Protein AF-A0A485JDL1-F1 (afdb_monomer)

Structure (mmCIF, N/CA/C/O backbone):
data_AF-A0A485JDL1-F1
#
_entry.id   AF-A0A485JDL1-F1
#
loop_
_atom_site.group_PDB
_atom_site.id
_atom_site.type_symbol
_atom_site.label_atom_id
_atom_site.label_alt_id
_atom_site.label_comp_id
_atom_site.label_asym_id
_atom_site.label_entity_id
_atom_site.label_seq_id
_atom_site.pdbx_PDB_ins_code
_atom_site.Cartn_x
_atom_site.Cartn_y
_atom_site.Cartn_z
_atom_site.occupancy
_atom_site.B_iso_or_equiv
_atom_site.auth_seq_id
_atom_site.auth_comp_id
_atom_site.auth_asym_id
_atom_site.auth_atom_id
_atom_site.pdbx_PDB_model_num
ATOM 1 N N . MET A 1 1 ? -6.523 -20.777 6.971 1.00 96.50 1 MET A N 1
ATOM 2 C CA . MET A 1 1 ? -6.185 -19.867 5.847 1.00 96.50 1 MET A CA 1
ATOM 3 C C . MET A 1 1 ? -6.552 -18.423 6.177 1.00 96.50 1 MET A C 1
ATOM 5 O O . MET A 1 1 ? -5.654 -17.595 6.167 1.00 96.50 1 MET A O 1
ATOM 9 N N . GLN A 1 2 ? -7.811 -18.127 6.524 1.00 98.62 2 GLN A N 1
ATOM 10 C CA . GLN A 1 2 ? -8.287 -16.767 6.831 1.00 98.62 2 GLN A CA 1
ATOM 11 C C . GLN A 1 2 ? -7.447 -16.027 7.884 1.00 98.62 2 GLN A C 1
ATOM 13 O O . GLN A 1 2 ? -6.916 -14.959 7.592 1.00 98.62 2 GLN A O 1
ATOM 18 N N . ASP A 1 3 ? -7.266 -16.605 9.072 1.00 98.44 3 ASP A N 1
ATOM 19 C CA . ASP A 1 3 ? -6.585 -15.910 10.177 1.00 98.44 3 ASP A CA 1
ATOM 20 C C . ASP A 1 3 ? -5.122 -15.589 9.866 1.00 98.44 3 ASP A C 1
ATOM 22 O O . ASP A 1 3 ? -4.606 -14.543 10.256 1.00 98.44 3 ASP A O 1
ATOM 26 N N . ALA A 1 4 ? -4.459 -16.461 9.102 1.00 98.62 4 ALA A N 1
ATOM 27 C CA . ALA A 1 4 ? -3.092 -16.231 8.655 1.00 98.62 4 ALA A CA 1
ATOM 28 C C . ALA A 1 4 ? -3.009 -15.010 7.723 1.00 98.62 4 ALA A C 1
ATOM 30 O O . ALA A 1 4 ? -2.128 -14.170 7.898 1.00 98.62 4 ALA A O 1
ATOM 31 N N . VAL A 1 5 ? -3.953 -14.868 6.784 1.00 98.62 5 VAL A N 1
ATOM 32 C CA . VAL A 1 5 ? -4.041 -13.684 5.912 1.00 98.62 5 VAL A CA 1
ATOM 33 C C . VAL A 1 5 ? -4.357 -12.438 6.736 1.00 98.62 5 VAL A C 1
ATOM 35 O O . VAL A 1 5 ? -3.678 -11.423 6.593 1.00 98.62 5 VAL A O 1
ATOM 38 N N . LEU A 1 6 ? -5.330 -12.518 7.648 1.00 98.31 6 LEU A N 1
ATOM 39 C CA . LEU A 1 6 ? -5.715 -11.386 8.491 1.00 98.31 6 LEU A CA 1
ATOM 40 C C . LEU A 1 6 ? -4.549 -10.899 9.360 1.00 98.31 6 LEU A C 1
ATOM 42 O O . LEU A 1 6 ? -4.359 -9.694 9.520 1.00 98.31 6 LEU A O 1
ATOM 46 N N . ASN A 1 7 ? -3.723 -11.818 9.864 1.00 98.44 7 ASN A N 1
ATOM 47 C CA . ASN A 1 7 ? -2.538 -11.463 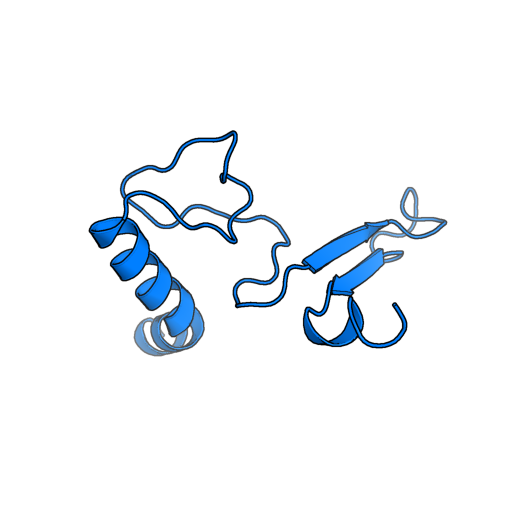10.634 1.00 98.44 7 ASN A CA 1
ATOM 48 C C . ASN A 1 7 ? -1.496 -10.7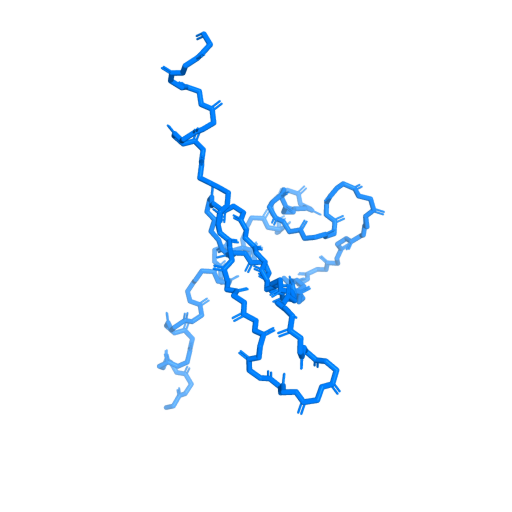05 9.792 1.00 98.44 7 ASN A C 1
ATOM 50 O O . ASN A 1 7 ? -0.925 -9.729 10.279 1.00 98.44 7 ASN A O 1
ATOM 54 N N . LEU A 1 8 ? -1.281 -11.085 8.525 1.00 98.44 8 LEU A N 1
ATOM 55 C CA . LEU A 1 8 ? -0.422 -10.320 7.606 1.00 98.44 8 LEU A CA 1
ATOM 56 C C . LEU A 1 8 ? -1.028 -8.948 7.260 1.00 98.44 8 LEU A C 1
ATOM 58 O O . LEU A 1 8 ? -0.304 -7.972 7.074 1.00 98.44 8 LEU A O 1
ATOM 62 N N . CYS A 1 9 ? -2.357 -8.840 7.255 1.00 98.44 9 CYS A N 1
ATOM 63 C CA . CYS A 1 9 ? -3.089 -7.591 7.051 1.00 98.44 9 CYS A CA 1
ATOM 64 C C . CYS A 1 9 ? -3.280 -6.752 8.329 1.00 9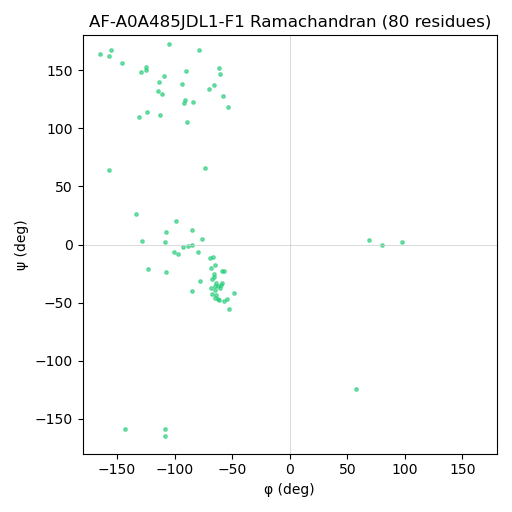8.44 9 CYS A C 1
ATOM 66 O O . CYS A 1 9 ? -4.037 -5.782 8.301 1.00 98.44 9 CYS A O 1
ATOM 68 N N . ARG A 1 10 ? -2.586 -7.049 9.439 1.00 98.56 10 ARG A N 1
ATOM 69 C CA . ARG A 1 10 ? -2.713 -6.319 10.719 1.00 98.56 10 ARG A CA 1
ATOM 70 C C . ARG A 1 10 ? -2.644 -4.796 10.568 1.00 98.56 10 ARG A C 1
ATOM 72 O O . ARG A 1 10 ? -3.428 -4.078 11.183 1.00 98.56 10 ARG A O 1
ATOM 79 N N . VAL A 1 11 ? -1.732 -4.291 9.735 1.00 98.19 11 VAL A N 1
ATOM 80 C CA . VAL A 1 11 ? -1.587 -2.844 9.490 1.00 98.19 11 VAL A CA 1
ATOM 81 C C . VAL A 1 11 ? -2.797 -2.233 8.781 1.00 98.19 11 VAL A C 1
ATOM 83 O O . VAL A 1 11 ? -3.078 -1.058 8.972 1.00 98.19 11 VAL A O 1
ATOM 86 N N . LYS A 1 12 ? -3.564 -3.023 8.025 1.00 98.56 12 LYS A N 1
ATOM 87 C CA . LYS A 1 12 ? -4.816 -2.573 7.405 1.00 98.56 12 LYS A CA 1
ATOM 88 C C . LYS A 1 12 ? -5.963 -2.526 8.403 1.00 98.56 12 LYS A C 1
ATOM 90 O O . LYS A 1 12 ? -6.783 -1.625 8.318 1.00 98.56 12 LYS A O 1
ATOM 95 N N . LEU A 1 13 ? -5.965 -3.399 9.411 1.00 98.62 13 LEU A N 1
ATOM 96 C CA . LEU A 1 13 ? -6.903 -3.270 10.528 1.00 98.62 13 LEU A CA 1
ATOM 97 C C . LEU A 1 13 ? -6.592 -2.037 11.399 1.00 98.62 13 LEU A C 1
ATOM 99 O O . LEU A 1 13 ? -7.514 -1.348 11.824 1.00 98.62 13 LEU A O 1
ATOM 103 N N . ARG A 1 14 ? -5.306 -1.712 11.609 1.00 98.69 14 ARG A N 1
ATOM 104 C CA . ARG A 1 14 ? -4.885 -0.429 12.212 1.00 98.69 14 ARG A CA 1
ATOM 105 C C . ARG A 1 14 ? -5.425 0.756 11.407 1.00 98.69 14 ARG A C 1
ATOM 107 O O . ARG A 1 14 ? -5.962 1.693 11.990 1.00 98.69 14 ARG A O 1
ATOM 114 N N . ASP A 1 15 ? -5.256 0.724 10.088 1.00 98.56 15 ASP A N 1
ATOM 115 C CA . ASP A 1 15 ? -5.701 1.808 9.210 1.00 98.56 15 ASP A CA 1
ATOM 116 C C . ASP A 1 15 ? -7.225 1.943 9.210 1.00 98.56 15 ASP A C 1
ATOM 118 O O . ASP A 1 15 ? -7.717 3.063 9.222 1.00 98.56 15 ASP A O 1
ATOM 122 N N . GLN A 1 16 ? -7.970 0.835 9.299 1.00 98.81 16 GLN A N 1
ATOM 123 C CA . GLN A 1 16 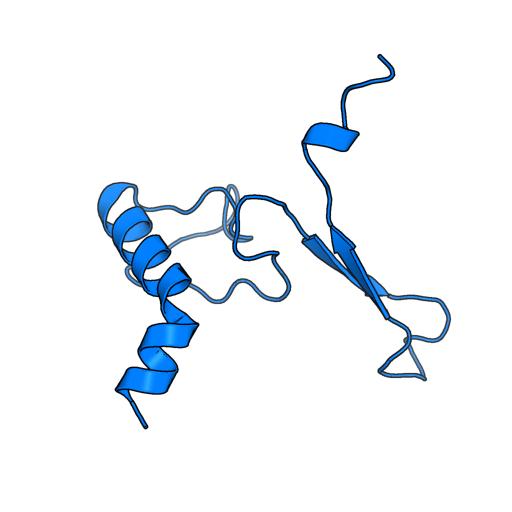? -9.429 0.879 9.400 1.00 98.81 16 GLN A CA 1
ATOM 124 C C . GLN A 1 16 ? -9.873 1.615 10.666 1.00 98.81 16 GLN A C 1
ATOM 126 O O . GLN A 1 16 ? -10.651 2.551 10.578 1.00 98.81 16 GLN A O 1
ATOM 131 N N . GLN A 1 17 ? -9.291 1.296 11.826 1.00 98.81 17 GLN A N 1
ATOM 132 C CA . GLN A 1 17 ? -9.624 1.994 13.076 1.00 98.81 17 GLN A CA 1
ATOM 133 C C . GLN A 1 17 ? -9.280 3.492 13.032 1.00 98.81 17 GLN A C 1
ATOM 135 O O . GLN A 1 17 ? -9.980 4.316 13.620 1.00 98.81 17 GLN A O 1
ATOM 140 N N . ARG A 1 18 ? -8.182 3.863 12.357 1.00 98.62 18 ARG A N 1
ATOM 141 C CA . ARG A 1 18 ? -7.810 5.273 12.153 1.00 98.62 18 ARG A CA 1
ATOM 142 C C . ARG A 1 18 ? -8.796 5.978 11.230 1.00 98.62 18 ARG A C 1
ATOM 144 O O . ARG A 1 18 ? -9.190 7.099 11.538 1.00 98.62 18 ARG A O 1
ATOM 151 N N . LEU A 1 19 ? -9.202 5.317 10.149 1.00 98.62 19 LEU A N 1
ATOM 152 C CA . LEU A 1 19 ? -10.189 5.826 9.208 1.00 98.62 19 LEU A CA 1
ATOM 153 C C . LEU A 1 19 ? -11.547 6.022 9.891 1.00 98.62 19 LEU A C 1
ATOM 155 O O . LEU A 1 19 ? -12.100 7.111 9.794 1.00 98.62 19 LEU A O 1
ATOM 159 N N . ASP A 1 20 ? -12.016 5.044 10.668 1.00 98.75 20 ASP A N 1
ATOM 160 C CA . ASP A 1 20 ? -13.270 5.135 11.431 1.00 98.75 20 ASP A CA 1
ATOM 161 C C . ASP A 1 20 ? -13.260 6.318 12.416 1.00 98.75 20 ASP A C 1
ATOM 163 O O . ASP A 1 20 ? -14.290 6.935 12.680 1.00 98.75 20 ASP A O 1
ATOM 167 N N . LYS A 1 21 ? -12.087 6.645 12.976 1.00 98.62 21 LYS A N 1
ATOM 168 C CA . LYS A 1 21 ? -11.926 7.715 13.969 1.00 98.62 21 LYS A CA 1
ATOM 169 C C . LYS A 1 21 ? -11.750 9.108 13.358 1.00 98.62 21 LYS A C 1
ATOM 171 O O . LYS A 1 21 ? -12.224 10.077 13.944 1.00 98.62 21 LYS A O 1
ATOM 176 N N . LEU A 1 22 ? -10.995 9.226 12.267 1.00 98.44 22 LEU A N 1
ATOM 177 C CA . LEU A 1 22 ? -10.568 10.515 11.705 1.00 98.44 22 LEU A CA 1
ATOM 178 C C . LEU A 1 22 ? -11.290 10.875 10.403 1.00 98.44 22 LEU A C 1
ATOM 180 O O . LEU A 1 22 ? -11.353 12.048 10.052 1.00 98.44 22 LEU A O 1
ATOM 184 N N . GLY A 1 23 ? -11.809 9.886 9.675 1.00 98.38 23 GLY A N 1
ATOM 185 C CA . GLY A 1 23 ? -12.399 10.051 8.345 1.00 98.38 23 GLY A CA 1
ATOM 186 C C . GLY A 1 23 ? -11.381 10.142 7.200 1.00 98.38 23 GLY A C 1
ATOM 187 O O . GLY A 1 23 ? -11.779 10.271 6.046 1.00 98.38 23 GLY A O 1
ATOM 188 N N . TYR A 1 24 ? -10.076 10.068 7.483 1.00 98.31 24 TYR A N 1
ATOM 189 C CA . TYR A 1 24 ? -9.008 10.105 6.477 1.00 98.31 24 TYR A CA 1
ATOM 190 C C . TYR A 1 24 ? -7.721 9.419 6.967 1.00 98.31 24 TYR A C 1
ATOM 192 O O . TYR A 1 24 ? -7.564 9.124 8.154 1.00 98.31 24 TYR A O 1
ATOM 200 N N . LEU A 1 25 ? -6.784 9.170 6.044 1.00 98.38 25 LE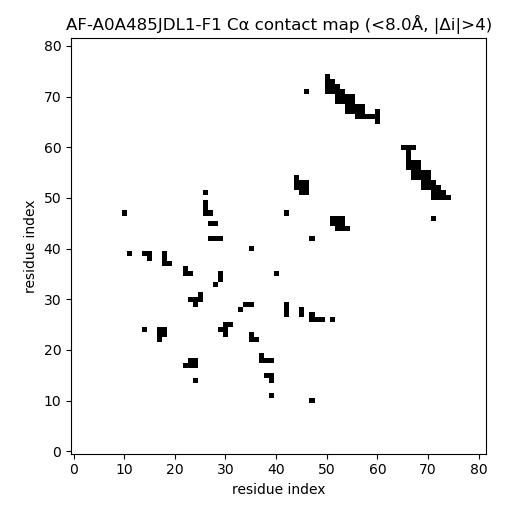U A N 1
ATOM 201 C CA . LEU A 1 25 ? -5.451 8.619 6.317 1.00 98.38 25 LEU A CA 1
ATOM 202 C C . LEU A 1 25 ? -4.390 9.485 5.618 1.00 98.38 25 LEU A C 1
ATOM 204 O O . LEU A 1 25 ? -4.302 9.482 4.394 1.00 98.38 25 LEU A O 1
ATOM 208 N N . GLU A 1 26 ? -3.600 10.235 6.386 1.00 97.25 26 GLU A N 1
ATOM 209 C CA . GLU A 1 26 ? -2.661 11.251 5.866 1.00 97.25 26 GLU A CA 1
ATOM 210 C C . GLU A 1 26 ? -1.604 10.694 4.914 1.00 97.25 26 GLU A C 1
ATOM 212 O O . GLU A 1 26 ? -1.209 11.356 3.959 1.00 97.25 26 GLU A O 1
ATOM 217 N N . GLU A 1 27 ? -1.147 9.468 5.157 1.00 96.44 27 GLU A N 1
ATOM 218 C CA . GLU A 1 27 ? -0.105 8.830 4.359 1.00 96.44 27 GLU A CA 1
ATOM 219 C C . GLU A 1 27 ? -0.632 8.129 3.094 1.00 96.44 27 GLU A C 1
ATOM 221 O O . GLU A 1 27 ? 0.145 7.525 2.350 1.00 96.44 27 GLU A O 1
ATOM 226 N N . TYR A 1 28 ? -1.948 8.159 2.856 1.00 98.12 28 TYR A N 1
ATOM 227 C CA . TYR A 1 28 ? -2.569 7.518 1.698 1.00 98.12 28 TYR A CA 1
ATOM 228 C C . TYR A 1 28 ? -2.645 8.466 0.491 1.00 98.12 28 TYR A C 1
ATOM 230 O O . TYR A 1 28 ? -2.854 9.664 0.669 1.00 98.12 28 TYR A O 1
ATOM 238 N N . PRO A 1 29 ? -2.576 7.949 -0.755 1.00 97.62 29 PRO A N 1
ATOM 239 C CA . PRO A 1 29 ? -2.616 8.779 -1.967 1.00 97.62 29 PRO A CA 1
ATOM 240 C C . PRO A 1 29 ? -3.871 9.646 -2.123 1.00 97.62 29 PRO A C 1
ATOM 242 O O . PRO A 1 29 ? -3.860 10.629 -2.858 1.00 97.62 29 PRO A O 1
ATOM 245 N N . GLN A 1 30 ? -4.971 9.259 -1.475 1.00 97.94 30 GLN A N 1
ATOM 246 C CA . GLN A 1 30 ? -6.217 10.015 -1.458 1.00 97.94 30 GLN A CA 1
ATOM 247 C C . GLN A 1 30 ? -6.091 11.325 -0.669 1.00 97.94 30 GLN A C 1
ATOM 249 O O . GLN A 1 30 ? -6.894 12.223 -0.878 1.00 97.94 30 GLN A O 1
ATOM 254 N N . TYR A 1 31 ? -5.116 11.478 0.225 1.00 97.38 31 TYR A N 1
ATOM 255 C CA . TYR A 1 31 ? -4.928 12.712 0.981 1.00 97.38 31 TYR A CA 1
ATOM 256 C C . TYR A 1 31 ? -3.919 13.648 0.280 1.00 97.38 31 TYR A C 1
ATOM 258 O O . TYR A 1 31 ? -2.891 13.172 -0.202 1.00 97.38 31 TYR A O 1
ATOM 266 N N . PRO A 1 32 ? -4.152 14.977 0.207 1.00 97.38 32 PRO A N 1
ATOM 267 C CA . PRO A 1 32 ? -5.342 15.712 0.653 1.00 97.38 32 PRO A CA 1
ATOM 268 C C . PRO A 1 32 ? -6.408 15.916 -0.445 1.00 97.38 32 PRO A C 1
ATOM 270 O O . PRO A 1 32 ? -7.442 16.518 -0.181 1.00 97.38 32 PRO A O 1
ATOM 273 N N . ASN A 1 33 ? -6.157 15.472 -1.681 1.00 97.81 33 ASN A N 1
ATOM 274 C CA . ASN A 1 33 ? -6.919 15.918 -2.862 1.00 97.81 33 ASN A CA 1
ATOM 275 C C . ASN A 1 33 ? -8.008 14.943 -3.346 1.00 97.81 33 ASN A C 1
ATOM 277 O O . ASN A 1 33 ? -8.726 15.238 -4.298 1.00 97.81 33 ASN A O 1
ATOM 281 N N . GLY A 1 34 ? -8.083 13.756 -2.758 1.00 97.06 34 GLY A N 1
ATOM 282 C CA . GLY A 1 34 ? -9.052 12.710 -3.065 1.00 97.06 34 GLY A CA 1
ATOM 283 C C . GLY A 1 34 ? -10.091 12.546 -1.959 1.00 97.06 34 GLY A C 1
ATOM 284 O O . GLY A 1 34 ? -10.249 13.394 -1.085 1.00 97.06 34 GLY A O 1
ATOM 285 N N . THR A 1 35 ? -10.817 11.430 -2.004 1.00 98.00 35 THR A N 1
ATOM 286 C CA . THR A 1 35 ? -11.886 11.121 -1.050 1.00 98.00 35 THR A CA 1
ATOM 287 C C . THR A 1 35 ? -11.660 9.776 -0.374 1.00 98.00 35 THR A C 1
ATOM 289 O O . THR A 1 35 ? -11.085 8.848 -0.950 1.00 98.00 35 THR A O 1
ATOM 292 N N . PHE A 1 36 ? -12.143 9.675 0.861 1.00 98.56 36 PHE A N 1
ATOM 293 C CA . PHE A 1 36 ? -12.209 8.437 1.624 1.00 98.56 36 PHE A CA 1
ATOM 294 C C . PHE A 1 36 ? -13.670 7.995 1.749 1.00 98.56 36 PHE A C 1
ATOM 296 O O . PHE A 1 36 ? -14.570 8.830 1.817 1.00 98.56 36 PHE A O 1
ATOM 303 N N . GLY A 1 37 ? -13.892 6.682 1.733 1.00 98.12 37 GLY A N 1
ATOM 304 C CA . GLY A 1 37 ? -15.169 6.071 2.107 1.00 98.12 37 GLY A CA 1
ATOM 305 C C . GLY A 1 37 ? -15.047 5.356 3.450 1.00 98.12 37 GLY A C 1
ATOM 306 O O . GLY A 1 37 ? -14.104 5.602 4.197 1.00 98.12 37 GLY A O 1
ATOM 307 N N . ASP A 1 38 ? -15.944 4.407 3.709 1.00 98.50 38 ASP A N 1
ATOM 308 C CA . ASP A 1 38 ? -16.033 3.725 5.012 1.00 98.50 38 ASP A CA 1
ATOM 309 C C . ASP A 1 38 ? -14.992 2.607 5.214 1.00 98.50 38 ASP A C 1
ATOM 311 O O . ASP A 1 38 ? -14.897 2.025 6.289 1.00 98.50 38 ASP A O 1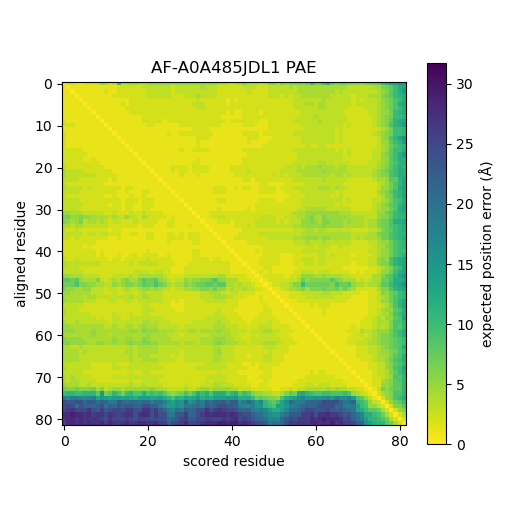
ATOM 315 N N . ALA A 1 39 ? -14.214 2.260 4.185 1.00 98.69 39 ALA A N 1
ATOM 316 C CA . ALA A 1 39 ? -13.231 1.179 4.237 1.00 98.69 39 ALA A CA 1
ATOM 317 C C . ALA A 1 39 ? -11.857 1.635 3.743 1.00 98.69 39 ALA A C 1
ATOM 319 O O . ALA A 1 39 ? -11.762 2.470 2.838 1.00 98.69 39 ALA A O 1
ATOM 320 N N . VAL A 1 40 ? -10.790 1.043 4.296 1.00 98.56 40 VAL A N 1
ATOM 321 C CA . VAL A 1 40 ? -9.405 1.337 3.885 1.00 98.56 40 VAL A CA 1
ATOM 322 C C . VAL A 1 40 ? -9.254 1.163 2.367 1.00 98.56 40 VAL A C 1
ATOM 324 O O . VAL A 1 40 ? -9.429 0.050 1.854 1.00 98.56 40 VAL A O 1
ATOM 327 N N . PRO A 1 41 ? -8.910 2.228 1.618 1.00 98.38 41 PRO A N 1
ATOM 328 C CA . PRO A 1 41 ? -8.857 2.154 0.168 1.00 98.38 41 PRO A CA 1
ATOM 329 C C . PRO A 1 41 ? -7.565 1.484 -0.318 1.00 98.38 41 PRO A C 1
ATOM 331 O O . PRO A 1 41 ? -6.585 1.310 0.409 1.00 98.38 41 PRO A O 1
ATOM 334 N N . ARG A 1 42 ? -7.527 1.134 -1.607 1.00 98.38 42 ARG A N 1
ATOM 335 C CA . ARG A 1 42 ? -6.280 0.717 -2.264 1.00 98.38 42 ARG A CA 1
ATOM 336 C C . ARG A 1 42 ? -5.347 1.925 -2.406 1.00 98.38 42 ARG A C 1
ATOM 338 O O . ARG A 1 42 ? -5.778 2.983 -2.856 1.00 98.38 42 ARG A O 1
ATOM 345 N N . GLY A 1 43 ? -4.072 1.744 -2.059 1.00 97.25 43 GLY A N 1
ATOM 346 C CA . GLY A 1 43 ? -3.048 2.802 -2.069 1.00 97.25 43 GLY A CA 1
ATOM 347 C C . GLY A 1 43 ? -2.014 2.694 -3.196 1.00 97.25 43 GLY A C 1
ATOM 348 O O . GLY A 1 43 ? -0.989 3.367 -3.143 1.00 97.25 43 GLY A O 1
ATOM 349 N N . GLY A 1 44 ? -2.229 1.822 -4.185 1.00 97.19 44 GLY A N 1
ATOM 350 C CA . GLY A 1 44 ? -1.229 1.554 -5.222 1.00 97.19 44 GLY A CA 1
ATOM 351 C C . GLY A 1 44 ? 0.089 1.067 -4.614 1.00 97.19 44 GLY A C 1
ATO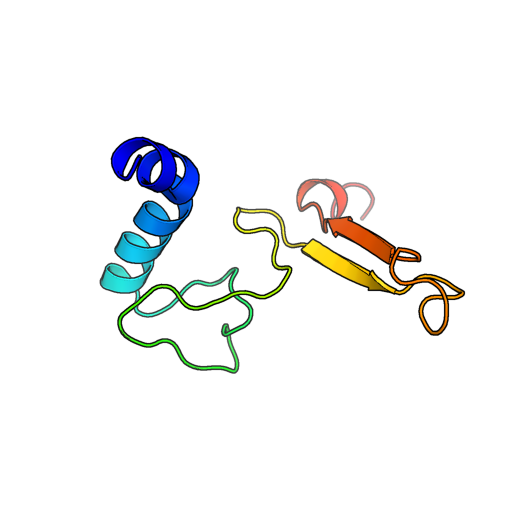M 352 O O . GLY A 1 44 ? 0.089 0.101 -3.854 1.00 97.19 44 GLY A O 1
ATOM 353 N N . ASN A 1 45 ? 1.184 1.764 -4.921 1.00 98.00 45 ASN A N 1
ATOM 354 C CA . ASN A 1 45 ? 2.537 1.423 -4.472 1.00 98.00 45 ASN A CA 1
ATOM 355 C C . ASN A 1 45 ? 3.006 2.241 -3.255 1.00 98.00 45 ASN A C 1
ATOM 357 O O . ASN A 1 45 ? 4.208 2.359 -3.039 1.00 98.00 45 ASN A O 1
ATOM 361 N N . ALA A 1 46 ? 2.085 2.835 -2.487 1.00 96.94 46 ALA A N 1
ATOM 362 C CA . ALA A 1 46 ? 2.425 3.582 -1.278 1.00 96.94 46 ALA A CA 1
ATOM 363 C C . ALA A 1 46 ? 3.105 2.692 -0.219 1.00 96.94 46 ALA A C 1
ATOM 365 O O . ALA A 1 46 ? 2.802 1.504 -0.098 1.00 96.94 46 ALA A O 1
ATOM 366 N N . GLY A 1 47 ? 3.951 3.290 0.626 1.00 93.75 47 GLY A N 1
ATOM 367 C CA . GLY A 1 47 ? 4.751 2.570 1.630 1.00 93.75 47 GLY A CA 1
ATOM 368 C C . GLY A 1 47 ? 3.990 1.857 2.746 1.00 93.75 47 GLY A C 1
ATOM 369 O O . GLY A 1 47 ? 4.556 0.982 3.395 1.00 93.75 47 GLY A O 1
ATOM 370 N N . GLY A 1 48 ? 2.718 2.191 2.986 1.00 89.06 48 GLY A N 1
ATOM 371 C CA . GLY A 1 48 ? 1.854 1.481 3.945 1.00 89.06 48 GLY A CA 1
ATOM 372 C C . GLY A 1 48 ? 2.219 1.646 5.433 1.00 89.06 48 GLY A C 1
ATOM 373 O O . GLY A 1 48 ? 1.582 1.039 6.301 1.00 89.06 48 GLY A O 1
ATOM 374 N N . GLY A 1 49 ? 3.219 2.471 5.740 1.00 89.56 49 GLY A N 1
ATOM 375 C CA . GLY A 1 49 ? 3.666 2.819 7.088 1.00 89.56 49 GLY A CA 1
ATOM 376 C C . GLY A 1 49 ? 4.096 4.283 7.164 1.00 89.56 49 GLY A C 1
ATOM 377 O O . GLY A 1 49 ? 3.720 5.084 6.319 1.00 89.56 49 GLY A O 1
ATOM 378 N N . GLY A 1 50 ? 4.913 4.636 8.157 1.00 91.25 50 GLY A N 1
ATOM 379 C CA . GLY A 1 50 ? 5.305 6.032 8.404 1.00 91.25 50 GLY A CA 1
ATOM 380 C C . GLY A 1 50 ? 6.347 6.618 7.444 1.00 91.25 50 GLY A C 1
ATOM 381 O O . GLY A 1 50 ? 6.827 7.714 7.690 1.00 91.25 50 GLY A O 1
ATOM 382 N N . GLN A 1 51 ? 6.760 5.892 6.404 1.00 94.19 51 GLN A N 1
ATOM 383 C CA . GLN A 1 51 ? 7.754 6.359 5.435 1.00 94.19 51 GLN A CA 1
ATOM 384 C C . GLN A 1 51 ? 7.143 6.278 4.029 1.00 94.19 51 GLN A C 1
ATOM 386 O O . GLN A 1 51 ? 6.840 5.168 3.571 1.00 94.19 51 GLN A O 1
ATOM 391 N N . PRO A 1 52 ? 6.921 7.417 3.347 1.00 95.25 52 PRO A N 1
ATOM 392 C CA . PRO A 1 52 ? 6.392 7.427 1.990 1.00 95.25 52 PRO A CA 1
ATOM 393 C C . PRO A 1 52 ? 7.308 6.688 1.013 1.00 95.25 52 PRO A C 1
ATOM 395 O O . PRO A 1 52 ? 8.534 6.718 1.131 1.00 95.25 52 PRO A O 1
ATOM 398 N N . GLY A 1 53 ? 6.718 6.050 0.009 1.00 96.81 53 GLY A N 1
ATOM 399 C CA . GLY A 1 53 ? 7.467 5.376 -1.044 1.00 96.81 53 GLY A CA 1
ATOM 400 C C . GLY A 1 53 ? 6.600 5.058 -2.252 1.00 96.81 53 GLY A C 1
ATOM 401 O O . GLY A 1 53 ? 5.374 5.155 -2.172 1.00 96.81 53 GLY A O 1
ATOM 402 N N . TRP A 1 54 ? 7.251 4.747 -3.373 1.00 98.50 54 TRP A N 1
ATOM 403 C CA . TRP A 1 54 ? 6.587 4.412 -4.633 1.00 98.50 54 TRP A CA 1
ATOM 404 C C . TRP A 1 54 ? 7.483 3.570 -5.551 1.00 98.50 54 TRP A C 1
ATOM 406 O O . TRP A 1 54 ? 8.708 3.559 -5.407 1.00 98.50 54 TRP A O 1
ATOM 416 N N . ILE A 1 55 ? 6.873 2.906 -6.538 1.00 98.50 55 ILE A N 1
ATOM 417 C CA . ILE A 1 55 ? 7.591 2.247 -7.641 1.00 98.50 55 ILE A CA 1
ATOM 418 C C . ILE A 1 55 ? 7.894 3.273 -8.737 1.00 98.50 55 ILE A C 1
ATOM 420 O O . ILE A 1 55 ? 6.978 3.884 -9.287 1.00 98.50 55 ILE A O 1
ATOM 424 N N . LEU A 1 56 ? 9.169 3.438 -9.087 1.00 98.50 56 LEU A N 1
ATOM 425 C CA . LEU A 1 56 ? 9.635 4.397 -10.088 1.00 98.50 56 LEU A CA 1
ATOM 426 C C . LEU A 1 56 ? 10.213 3.680 -11.305 1.00 98.50 56 LEU A C 1
ATOM 428 O O . LEU A 1 56 ? 10.930 2.690 -11.168 1.00 98.50 56 LEU A O 1
ATOM 432 N N . LYS A 1 57 ? 9.906 4.209 -12.491 1.00 98.69 57 LYS A N 1
ATOM 433 C CA . LYS A 1 57 ? 10.439 3.728 -13.769 1.00 98.69 57 LYS A CA 1
ATOM 434 C C . LYS A 1 57 ? 11.943 3.965 -13.844 1.00 98.69 57 LYS A C 1
ATOM 436 O O . LYS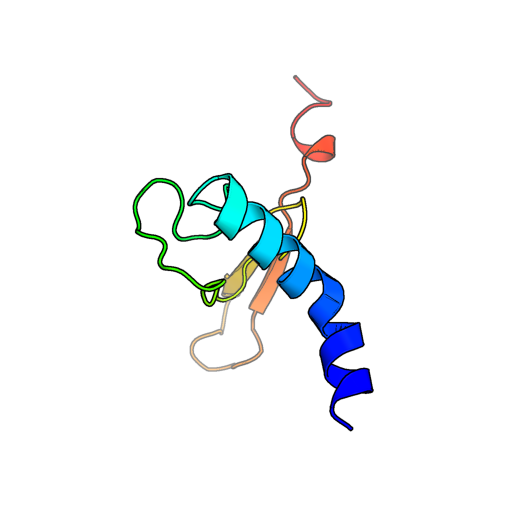 A 1 57 ? 12.418 5.053 -13.522 1.00 98.69 57 LYS A O 1
ATOM 441 N N . CYS A 1 58 ? 12.667 2.977 -14.346 1.00 98.62 58 CYS A N 1
ATOM 442 C CA . CYS A 1 58 ? 14.050 3.114 -14.778 1.00 98.62 58 CYS A CA 1
ATOM 443 C C . CYS A 1 58 ? 14.127 3.138 -16.312 1.00 98.62 58 CYS A C 1
ATOM 445 O O . CYS A 1 58 ? 13.137 2.940 -17.019 1.00 98.62 58 CYS A O 1
ATOM 447 N N . LYS A 1 59 ? 15.321 3.406 -16.849 1.00 98.44 59 LYS A N 1
ATOM 448 C CA . LYS A 1 59 ? 15.571 3.322 -18.292 1.00 98.44 59 LYS A CA 1
ATOM 449 C C . LYS A 1 59 ? 15.244 1.907 -18.792 1.00 98.44 59 LYS A C 1
ATOM 451 O O . LYS A 1 59 ? 15.782 0.948 -18.250 1.00 98.44 59 LYS A O 1
ATOM 456 N N . GLY A 1 60 ? 14.423 1.804 -19.841 1.00 98.44 60 GLY A N 1
ATOM 457 C CA . GLY A 1 60 ? 14.027 0.530 -20.453 1.00 98.44 60 GLY A CA 1
ATOM 458 C C . GLY A 1 60 ? 12.678 -0.025 -19.987 1.00 98.44 60 GLY A C 1
ATOM 459 O O . GLY A 1 60 ? 12.292 -1.095 -20.453 1.00 98.44 60 GLY A O 1
ATOM 460 N N . TRP A 1 61 ? 11.945 0.683 -19.115 1.00 98.50 61 TRP A N 1
ATOM 461 C CA . TRP A 1 61 ? 10.642 0.243 -18.588 1.00 98.50 61 TRP A CA 1
ATOM 462 C C . TRP A 1 61 ? 9.583 -0.036 -19.667 1.00 98.50 61 TRP A C 1
ATOM 464 O O . TRP A 1 61 ? 8.628 -0.764 -19.407 1.00 98.50 61 TRP A O 1
ATOM 474 N N . GLU A 1 62 ? 9.727 0.544 -20.863 1.00 98.50 62 GLU A N 1
ATOM 475 C CA . GLU A 1 62 ? 8.827 0.326 -21.998 1.00 98.50 62 GLU A CA 1
ATOM 476 C C . GLU A 1 62 ? 8.887 -1.114 -22.529 1.00 98.50 62 GLU A C 1
ATOM 478 O O . GLU A 1 62 ? 7.910 -1.602 -23.095 1.00 98.50 62 GLU A O 1
ATOM 483 N N . THR A 1 63 ? 10.030 -1.787 -22.360 1.00 98.62 63 THR A N 1
ATOM 484 C CA . THR A 1 63 ? 10.299 -3.129 -22.906 1.00 98.62 63 THR A CA 1
ATOM 485 C C . THR A 1 63 ? 10.689 -4.155 -21.847 1.00 98.62 63 THR A C 1
ATOM 487 O O . THR A 1 63 ? 10.568 -5.352 -22.093 1.00 98.62 63 THR A O 1
ATOM 490 N N . ASP A 1 64 ? 11.157 -3.708 -20.681 1.00 98.50 64 ASP A N 1
ATOM 491 C CA . ASP A 1 64 ? 11.483 -4.553 -19.536 1.00 98.50 64 ASP A CA 1
ATOM 492 C C . ASP A 1 64 ? 10.501 -4.274 -18.382 1.00 98.50 64 ASP A C 1
ATOM 494 O O . ASP A 1 64 ? 10.555 -3.197 -17.775 1.00 98.50 64 ASP A O 1
ATOM 498 N N . PRO A 1 65 ? 9.617 -5.230 -18.028 1.00 98.25 65 PRO A N 1
ATOM 499 C CA . PRO A 1 65 ? 8.645 -5.047 -16.952 1.00 98.25 65 PRO A CA 1
ATOM 500 C C . PRO A 1 65 ? 9.289 -4.928 -15.561 1.00 98.25 65 PRO A C 1
ATOM 502 O O . PRO A 1 65 ? 8.599 -4.554 -14.615 1.00 98.25 65 PRO A O 1
ATOM 505 N N . ASN A 1 66 ? 10.587 -5.220 -15.425 1.00 98.31 66 ASN A N 1
ATOM 506 C CA . ASN A 1 66 ? 11.329 -5.158 -14.168 1.00 98.31 66 ASN A CA 1
ATOM 507 C C . ASN A 1 66 ? 12.321 -3.988 -14.101 1.00 98.31 66 ASN A C 1
ATOM 509 O O . ASN A 1 66 ? 13.004 -3.848 -13.086 1.00 98.31 66 ASN A O 1
ATOM 513 N N . ALA A 1 67 ? 12.391 -3.124 -15.123 1.00 98.50 67 ALA A N 1
ATOM 514 C CA . ALA A 1 67 ? 13.207 -1.908 -15.099 1.00 98.50 67 ALA A CA 1
ATOM 515 C C . ALA A 1 67 ? 12.568 -0.832 -14.200 1.00 98.50 67 ALA A C 1
ATOM 517 O O . ALA A 1 67 ? 12.120 0.224 -14.653 1.00 98.50 67 ALA A O 1
ATOM 518 N N . TYR A 1 68 ? 12.521 -1.129 -12.903 1.00 98.75 68 TYR A N 1
ATOM 519 C CA . TYR A 1 68 ? 11.896 -0.338 -11.858 1.00 98.75 68 TYR A CA 1
ATOM 520 C C . TYR A 1 68 ? 12.672 -0.456 -10.551 1.00 98.75 68 TYR A C 1
ATOM 522 O O . TYR A 1 68 ? 13.328 -1.459 -10.272 1.00 98.75 68 TYR A O 1
ATOM 530 N N . ILE A 1 69 ? 12.520 0.554 -9.704 1.00 98.56 69 ILE A N 1
ATOM 531 C CA . ILE A 1 69 ? 12.956 0.511 -8.310 1.00 98.56 69 ILE A CA 1
ATOM 532 C C . ILE A 1 69 ? 11.789 0.842 -7.393 1.00 98.56 69 ILE A C 1
ATOM 534 O O . ILE A 1 69 ? 10.889 1.596 -7.762 1.00 98.56 69 ILE A O 1
ATOM 538 N N . TYR A 1 70 ? 11.835 0.321 -6.171 1.00 98.25 70 TYR A N 1
ATOM 539 C CA . TYR A 1 70 ? 11.039 0.858 -5.078 1.00 98.25 70 TYR A CA 1
ATOM 540 C C . TYR A 1 70 ? 11.872 1.911 -4.345 1.00 98.25 70 TYR A C 1
ATOM 542 O O . TYR A 1 70 ? 12.969 1.611 -3.872 1.00 98.25 70 TYR A O 1
ATOM 550 N N . PHE A 1 71 ? 11.376 3.144 -4.272 1.00 97.69 71 PHE A N 1
ATOM 551 C CA . PHE A 1 71 ? 12.082 4.253 -3.635 1.00 97.69 71 PHE A CA 1
ATOM 552 C C . PHE A 1 71 ? 11.329 4.728 -2.395 1.00 97.69 71 PHE A C 1
ATOM 554 O O . PHE A 1 71 ? 10.126 4.980 -2.459 1.00 97.69 71 PHE A O 1
ATOM 561 N N . THR A 1 72 ? 12.051 4.892 -1.286 1.00 96.56 72 THR A N 1
ATOM 562 C CA . THR A 1 72 ? 11.510 5.369 -0.007 1.00 96.56 72 THR A CA 1
ATOM 563 C C . THR A 1 72 ? 12.048 6.759 0.300 1.00 96.56 72 THR A C 1
ATOM 565 O O . THR A 1 72 ? 13.261 6.972 0.308 1.00 96.56 72 THR A O 1
ATOM 568 N N . ILE A 1 73 ? 11.153 7.688 0.623 1.00 94.38 73 ILE A N 1
ATOM 569 C CA . ILE A 1 73 ? 11.504 9.003 1.155 1.00 94.38 73 ILE A CA 1
ATOM 570 C C . ILE A 1 73 ? 11.578 8.870 2.672 1.00 94.38 73 ILE A C 1
ATOM 572 O O . ILE A 1 73 ? 10.557 8.741 3.342 1.00 94.38 73 ILE A O 1
ATOM 576 N N . GLN A 1 74 ? 12.801 8.855 3.200 1.00 91.88 74 GLN A N 1
ATOM 577 C CA . GLN A 1 74 ? 13.028 8.660 4.625 1.00 91.88 74 GLN A CA 1
ATOM 578 C C . GLN A 1 74 ? 13.073 9.995 5.384 1.00 91.88 74 GLN A C 1
ATOM 580 O O . GLN A 1 74 ? 13.932 10.828 5.098 1.00 91.88 74 GLN A O 1
ATOM 585 N N . GLU A 1 75 ? 12.229 10.162 6.404 1.00 81.94 75 GLU A N 1
ATOM 586 C CA . GLU A 1 75 ? 12.127 11.385 7.218 1.00 81.94 75 GLU A CA 1
ATOM 587 C C . GLU A 1 75 ? 13.481 11.800 7.820 1.00 81.94 75 GLU A C 1
ATOM 589 O O . GLU A 1 75 ? 13.918 12.939 7.668 1.00 81.94 75 GLU A O 1
ATOM 594 N N . GLN A 1 76 ? 14.224 10.857 8.414 1.00 74.38 76 GLN A N 1
ATOM 595 C CA . GLN A 1 76 ? 15.506 11.161 9.068 1.00 74.38 76 GLN A CA 1
ATOM 596 C C . GLN A 1 76 ? 16.626 11.553 8.090 1.00 74.38 76 GLN A C 1
ATOM 598 O O . GLN A 1 76 ? 17.690 11.998 8.525 1.00 74.38 76 GLN A O 1
ATOM 603 N N . LYS A 1 77 ? 16.425 11.361 6.780 1.00 60.03 77 LYS A N 1
ATOM 604 C CA . LYS A 1 77 ? 17.399 11.723 5.742 1.00 60.03 77 LYS A CA 1
ATOM 605 C C . LYS A 1 77 ? 17.108 13.075 5.094 1.00 60.03 77 LYS A C 1
ATOM 607 O O . LYS A 1 77 ? 17.963 13.567 4.367 1.00 60.03 77 LYS A O 1
ATOM 612 N N . LEU A 1 78 ? 15.958 13.689 5.384 1.00 57.25 78 LEU A N 1
ATOM 613 C CA . LEU A 1 78 ? 15.563 14.976 4.805 1.00 57.25 78 LEU A CA 1
ATOM 614 C C . LEU A 1 78 ? 16.069 16.195 5.611 1.00 57.25 78 LEU A C 1
ATOM 616 O O . LEU A 1 78 ? 15.876 17.324 5.182 1.00 57.25 78 LEU A O 1
ATOM 620 N N . GLY A 1 79 ? 16.768 15.999 6.739 1.00 52.56 79 GLY A N 1
ATOM 621 C CA . GLY A 1 79 ? 17.194 17.108 7.607 1.00 52.56 79 GLY A CA 1
ATOM 622 C C . GLY A 1 79 ? 18.401 16.821 8.503 1.00 52.56 79 GLY A C 1
ATOM 623 O O . GLY A 1 79 ? 18.277 16.827 9.723 1.00 52.56 79 GLY A O 1
ATOM 624 N N . LYS A 1 80 ? 19.583 16.578 7.917 1.00 45.19 80 LYS A N 1
ATOM 625 C CA . LYS A 1 80 ? 20.872 16.624 8.650 1.00 45.19 80 LYS A CA 1
ATOM 626 C C . LYS A 1 80 ? 21.958 17.494 7.999 1.00 45.19 80 LYS A C 1
ATOM 628 O O . LYS A 1 80 ? 23.068 17.544 8.523 1.00 45.19 80 LYS A O 1
ATOM 633 N N . HIS A 1 81 ? 21.662 18.173 6.888 1.00 52.47 81 HIS A N 1
ATOM 634 C CA . HIS A 1 81 ? 22.615 19.026 6.154 1.00 52.47 81 HIS A CA 1
ATOM 635 C C . HIS A 1 81 ? 22.034 20.400 5.759 1.00 52.47 81 HIS A C 1
ATOM 637 O O . HIS A 1 81 ? 22.492 20.995 4.787 1.00 52.47 81 HIS A O 1
ATOM 643 N N . LEU A 1 82 ? 21.042 20.896 6.505 1.00 46.78 82 LEU A N 1
ATOM 644 C CA . LEU A 1 82 ? 20.629 22.304 6.493 1.00 46.78 82 LEU A CA 1
ATOM 645 C C . LEU A 1 82 ? 20.845 22.887 7.887 1.00 46.78 82 LEU A C 1
ATOM 647 O O . LEU A 1 82 ? 20.522 22.158 8.854 1.00 46.78 82 LEU A O 1
#

Solvent-accessible surface area (backbone atoms only — not comparable to full-atom values): 5286 Å² total; per-residue (Å²): 113,67,67,64,52,51,61,77,42,45,66,53,57,53,46,34,58,43,30,76,73,68,64,53,54,81,85,37,78,42,44,90,85,54,77,69,70,99,58,76,72,90,50,85,56,48,51,87,57,100,41,52,31,38,72,43,82,41,89,56,42,93,82,34,96,72,32,55,45,80,48,72,56,52,74,85,74,76,70,82,87,123

pLDDT: mean 93.78, std 12.26, range [45.19, 98.81]

Foldseek 3Di:
DVVVVVVVCVLQVVVLVVCCVPVDDCQAPCPPPHHDDNGDDDRAAFPSDDWGWGKDAAPPVVPDVPNIDIDTHDPVVVDDPD

Organism: Escherichia coli (NCBI:txid562)

Radius of gyration: 16.01 Å; Cα contacts (8 Å, |Δi|>4): 81; chains: 1; bounding box: 39×42×37 Å

Mean predicted aligned error: 4.25 Å

InterPro domains:
  IPR023606 CoA-transferase family III domain 1 superfamily [G3DSA:3.40.50.10540] (1-43)
  IPR044855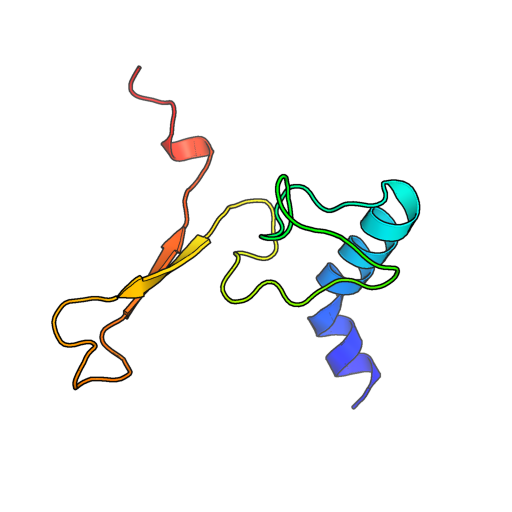 CoA-transferase family III domain 3 superfamily [G3DSA:3.30.1540.10] (44-77)

Sequence (82 aa):
MQDAVLNLCRVKLRDQQRLDKLGYLEEYPQYPNGTFGDAVPRGGNAGGGGQPGWILKCKGWETDPNAYIYFTIQEQKLGKHL

Nearest PDB structures (foldseek):
  1pqy-assembly1_A-2  TM=1.007E+00  e=1.261E-12  Escherichia coli
  1q7e-assembly1_A-2  TM=1.007E+00  e=1.878E-12  Escherichia coli
  1pt8-assembly1_B  TM=9.886E-01  e=7.225E-11  unclassified
  3ubm-assembly2_D  TM=9.510E-01  e=2.089E-10  Acetobacter aceti
  2vjo-assembly1_B  TM=9.433E-01  e=5.156E-08  Oxalobacter formigenes

Secondary structure (DSSP, 8-state):
-HHHHHHHTHHHHHHHHHHHHHS--TTSTTTTTS---SSPPP-TT--SSSS-EEEEE-TTTTT-TT-EEEEE--GGGSSS--